Protein AF-A0A7V0MF21-F1 (afdb_monomer_lite)

Foldseek 3Di:
DPVVVVVVVVVVVVVVVVVVVVVVVLLVVLVVVLVVLLVVLLVCLQPDDDDLVVLVVSLVVSLVSNCVSPVPCSVVCCVPRVVVSVVSSCVVVVVD

Structure (mmCIF, N/CA/C/O backbone):
data_AF-A0A7V0MF21-F1
#
_entry.id   AF-A0A7V0MF21-F1
#
loop_
_atom_site.group_PDB
_atom_site.id
_atom_site.type_symbol
_atom_site.label_atom_id
_atom_site.label_alt_id
_atom_site.label_comp_id
_atom_site.label_asym_id
_atom_site.label_entity_id
_atom_site.label_seq_id
_atom_site.pdbx_PDB_ins_code
_atom_site.Cartn_x
_atom_site.Cartn_y
_atom_site.Cartn_z
_atom_site.occupancy
_atom_site.B_iso_or_equiv
_atom_site.auth_seq_id
_atom_site.auth_comp_id
_atom_site.auth_asym_id
_atom_site.auth_atom_id
_atom_site.pdbx_PDB_model_num
ATOM 1 N N . MET A 1 1 ? 34.451 -7.554 -46.818 1.00 57.50 1 MET A N 1
ATOM 2 C CA . MET A 1 1 ? 33.085 -7.097 -46.446 1.00 57.50 1 MET A CA 1
ATOM 3 C C . MET A 1 1 ? 32.248 -8.138 -45.654 1.00 57.50 1 MET A C 1
ATOM 5 O O . MET A 1 1 ? 31.025 -8.010 -45.614 1.00 57.50 1 MET A O 1
ATOM 9 N N . ARG A 1 2 ? 32.838 -9.176 -45.020 1.00 54.41 2 ARG A N 1
ATOM 10 C CA . ARG A 1 2 ? 32.090 -10.148 -44.177 1.00 54.41 2 ARG A CA 1
ATOM 11 C C . ARG A 1 2 ? 32.191 -9.852 -42.668 1.00 54.41 2 ARG A C 1
ATOM 13 O O . ARG A 1 2 ? 31.156 -9.786 -42.028 1.00 54.41 2 ARG A O 1
ATOM 20 N N . GLY A 1 3 ? 33.374 -9.504 -42.150 1.00 56.75 3 GLY A N 1
ATOM 21 C CA . GLY A 1 3 ? 33.578 -9.289 -40.703 1.00 56.75 3 GLY A CA 1
ATOM 22 C C . GLY A 1 3 ? 32.890 -8.066 -40.069 1.00 56.75 3 GLY A C 1
ATOM 23 O O . GLY A 1 3 ? 32.553 -8.112 -38.895 1.00 56.75 3 GLY A O 1
ATOM 24 N N . LYS A 1 4 ? 32.607 -6.988 -40.823 1.00 55.03 4 LYS A N 1
ATOM 25 C CA . LYS A 1 4 ? 31.906 -5.808 -40.266 1.00 55.03 4 LYS A CA 1
ATOM 26 C C . LYS A 1 4 ? 30.429 -6.086 -39.924 1.00 55.03 4 LYS A C 1
ATOM 28 O O . LYS A 1 4 ? 29.944 -5.597 -38.916 1.00 55.03 4 LYS A O 1
ATOM 33 N N . ARG A 1 5 ? 29.753 -6.942 -40.706 1.00 55.69 5 ARG A N 1
ATOM 34 C CA . ARG A 1 5 ? 28.332 -7.298 -40.506 1.00 55.69 5 ARG A CA 1
ATOM 35 C C . ARG A 1 5 ? 28.088 -8.260 -39.338 1.00 55.69 5 ARG A C 1
ATOM 37 O O . ARG A 1 5 ? 26.970 -8.336 -38.844 1.00 55.69 5 ARG A O 1
ATOM 44 N N . GLU A 1 6 ? 29.102 -9.017 -38.923 1.00 54.88 6 GLU A N 1
ATOM 45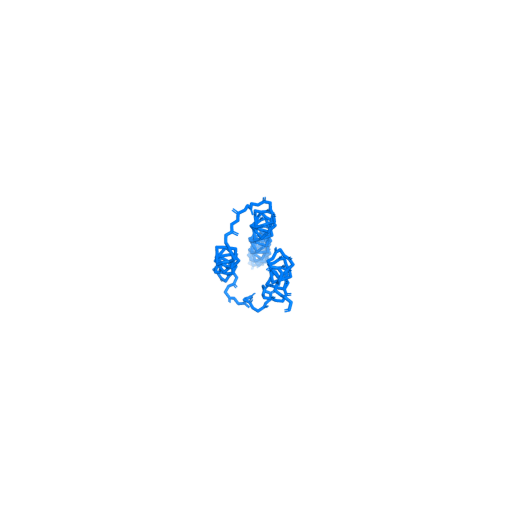 C CA . GLU A 1 6 ? 29.017 -9.914 -37.760 1.00 54.88 6 GLU A CA 1
ATOM 46 C C . GLU A 1 6 ? 29.271 -9.168 -36.443 1.00 54.88 6 GLU A C 1
ATOM 48 O O . GLU A 1 6 ? 28.640 -9.475 -35.435 1.00 54.88 6 GLU A O 1
ATOM 53 N N . LEU A 1 7 ? 30.132 -8.144 -36.462 1.00 59.44 7 LEU A N 1
ATOM 54 C CA . LEU A 1 7 ? 30.397 -7.288 -35.302 1.00 59.44 7 LEU A CA 1
ATOM 55 C C . LEU A 1 7 ? 29.180 -6.422 -34.929 1.00 59.44 7 LEU A C 1
ATOM 57 O O . LEU A 1 7 ? 28.847 -6.347 -33.751 1.00 59.44 7 LEU A O 1
ATOM 61 N N . GLU A 1 8 ? 28.482 -5.851 -35.917 1.00 58.50 8 GLU A N 1
ATOM 62 C CA . GLU A 1 8 ? 27.265 -5.042 -35.702 1.00 58.50 8 GLU A CA 1
ATOM 63 C C . GLU A 1 8 ? 26.091 -5.880 -35.160 1.00 58.50 8 GLU A C 1
ATOM 65 O O . GL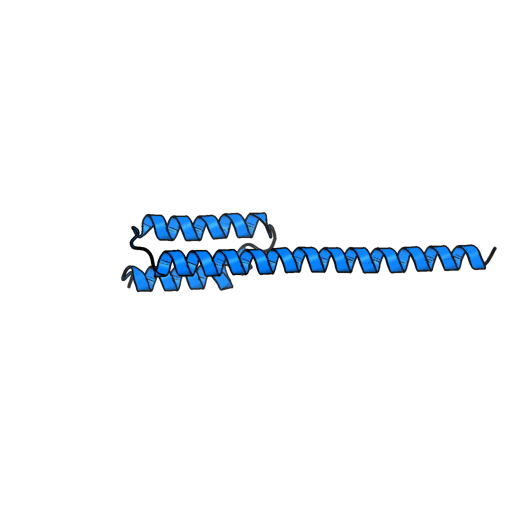U A 1 8 ? 25.423 -5.500 -34.202 1.00 58.50 8 GLU A O 1
ATOM 70 N N . LYS A 1 9 ? 25.881 -7.093 -35.686 1.00 59.84 9 LYS A N 1
ATOM 71 C CA . LYS A 1 9 ? 24.824 -7.986 -35.176 1.00 59.84 9 LYS A CA 1
ATOM 72 C C . LYS A 1 9 ? 25.076 -8.453 -33.741 1.00 59.84 9 LYS A C 1
ATOM 74 O O . LYS A 1 9 ? 24.128 -8.621 -32.976 1.00 59.84 9 LYS A O 1
ATOM 79 N N . ASN A 1 10 ? 26.340 -8.662 -33.371 1.00 60.53 10 ASN A N 1
ATOM 80 C CA . ASN A 1 10 ? 26.709 -9.039 -32.008 1.00 60.53 10 ASN A CA 1
ATOM 81 C C . ASN A 1 10 ? 26.603 -7.863 -31.027 1.00 60.53 10 ASN A C 1
ATOM 83 O O . ASN A 1 10 ? 26.252 -8.092 -29.869 1.00 60.53 10 ASN A O 1
ATOM 87 N N . SER A 1 11 ? 26.857 -6.622 -31.462 1.00 61.22 11 SER A N 1
ATOM 88 C CA . SER A 1 11 ? 26.623 -5.445 -30.617 1.00 61.22 11 SER A CA 1
ATOM 89 C C . SER A 1 11 ? 25.138 -5.226 -30.343 1.00 61.22 11 SER A C 1
ATOM 91 O O . SER A 1 11 ? 24.782 -5.015 -29.186 1.00 61.22 11 SER A O 1
ATOM 93 N N . ASP A 1 12 ? 24.283 -5.376 -31.360 1.00 63.34 12 ASP A N 1
ATOM 94 C CA . ASP A 1 12 ? 22.831 -5.164 -31.253 1.00 63.34 12 ASP A CA 1
ATOM 95 C C . ASP A 1 12 ? 22.133 -6.234 -30.397 1.00 63.34 12 ASP A C 1
ATOM 97 O O . ASP A 1 12 ? 21.183 -5.965 -29.660 1.00 63.34 12 ASP A O 1
ATOM 101 N N . PHE A 1 13 ? 22.619 -7.477 -30.457 1.00 61.44 13 PHE A N 1
ATOM 102 C CA . PHE A 1 13 ? 22.103 -8.552 -29.611 1.00 61.44 13 PHE A CA 1
ATOM 103 C C . PHE A 1 13 ? 22.481 -8.352 -28.137 1.00 61.44 13 PHE A C 1
ATOM 105 O O . PHE A 1 13 ? 21.688 -8.629 -27.233 1.00 61.44 13 PHE A O 1
ATOM 112 N N . ASN A 1 14 ? 23.696 -7.860 -27.881 1.00 71.19 14 ASN A N 1
ATOM 113 C CA . ASN A 1 14 ? 24.179 -7.656 -26.523 1.00 71.19 14 ASN A CA 1
ATOM 114 C C . ASN A 1 14 ? 23.524 -6.420 -25.877 1.00 71.19 14 ASN A C 1
ATOM 116 O O . ASN A 1 14 ? 23.131 -6.491 -24.715 1.00 71.19 14 ASN A O 1
ATOM 120 N N . SER A 1 15 ? 23.314 -5.328 -26.621 1.00 71.56 15 SER A N 1
ATOM 121 C CA . SER A 1 15 ? 22.591 -4.139 -26.139 1.00 71.56 15 SER A CA 1
ATOM 122 C C . SER A 1 15 ? 21.150 -4.455 -25.725 1.00 71.56 15 SER A C 1
ATOM 124 O O . SER A 1 15 ? 20.775 -4.143 -24.596 1.00 71.56 15 SER A O 1
ATOM 126 N N . ASN A 1 16 ? 20.390 -5.189 -26.547 1.00 80.94 16 ASN A N 1
ATOM 127 C CA . ASN A 1 16 ? 19.023 -5.616 -26.212 1.00 80.94 16 ASN A CA 1
ATOM 128 C C . ASN A 1 16 ? 18.979 -6.469 -24.925 1.00 80.94 16 ASN A C 1
ATOM 130 O O . ASN A 1 16 ? 18.132 -6.281 -24.048 1.00 80.94 16 ASN A O 1
ATOM 134 N N . LYS A 1 17 ? 19.958 -7.366 -24.743 1.00 80.38 17 LYS A N 1
ATOM 135 C CA . LYS A 1 17 ? 20.091 -8.158 -23.511 1.00 80.38 17 LYS A CA 1
ATOM 136 C C . LYS A 1 17 ? 20.306 -7.279 -22.272 1.00 80.38 17 LYS A C 1
ATOM 138 O O . LYS A 1 17 ? 19.716 -7.562 -21.226 1.00 80.38 17 LYS A O 1
ATOM 143 N N . TYR A 1 18 ? 21.141 -6.243 -22.358 1.00 81.75 18 TYR A N 1
ATOM 144 C CA . TYR A 1 18 ? 21.385 -5.333 -21.233 1.00 81.75 18 TYR A CA 1
ATOM 145 C C . TYR A 1 18 ? 20.192 -4.415 -20.948 1.00 81.75 18 TYR A C 1
ATOM 147 O O . TYR A 1 18 ? 19.895 -4.182 -19.777 1.00 81.75 18 TYR A O 1
ATOM 155 N N . GLU A 1 19 ? 19.473 -3.958 -21.975 1.00 83.94 19 GLU A N 1
ATOM 156 C CA . GLU A 1 19 ? 18.231 -3.186 -21.825 1.00 83.94 19 GLU A CA 1
ATOM 157 C C . GLU A 1 19 ? 17.165 -3.995 -21.083 1.00 83.94 19 GLU A C 1
ATOM 159 O O . GLU A 1 19 ? 16.658 -3.554 -20.051 1.00 83.94 19 GLU A O 1
ATOM 164 N N . ARG A 1 20 ? 16.923 -5.242 -21.507 1.00 86.50 20 ARG A N 1
ATOM 165 C CA . ARG A 1 20 ? 15.987 -6.151 -20.830 1.00 86.50 20 ARG A CA 1
ATOM 166 C C . ARG A 1 20 ? 16.383 -6.409 -19.375 1.00 86.50 20 ARG A C 1
ATOM 168 O O . ARG A 1 20 ? 15.537 -6.422 -18.481 1.00 86.50 20 ARG A O 1
ATOM 175 N N . ALA A 1 21 ? 17.673 -6.624 -19.114 1.00 91.25 21 ALA A N 1
ATOM 176 C CA . ALA A 1 21 ? 18.173 -6.821 -17.756 1.00 91.25 21 ALA A CA 1
ATOM 177 C C . ALA A 1 21 ? 17.985 -5.564 -16.888 1.00 91.25 21 ALA A C 1
ATOM 179 O O . ALA A 1 21 ? 17.630 -5.676 -15.711 1.00 91.25 21 ALA A O 1
ATOM 180 N N . ALA A 1 22 ? 18.181 -4.375 -17.463 1.00 91.88 22 ALA A N 1
ATOM 181 C CA . ALA A 1 22 ? 17.952 -3.105 -16.788 1.00 91.88 22 ALA A CA 1
ATOM 182 C C . ALA A 1 22 ? 16.463 -2.893 -16.468 1.00 91.88 22 ALA A C 1
ATOM 184 O O . ALA A 1 22 ? 16.139 -2.526 -15.338 1.00 91.88 22 ALA A O 1
ATOM 185 N N . GLU A 1 23 ? 15.557 -3.195 -17.399 1.00 89.81 23 GLU A N 1
ATOM 186 C CA . GLU A 1 23 ? 14.105 -3.146 -17.179 1.00 89.81 23 GLU A CA 1
ATOM 187 C C . GLU A 1 23 ? 13.669 -4.066 -16.033 1.00 89.81 23 GLU A C 1
ATOM 189 O O . GLU A 1 23 ? 12.991 -3.621 -15.102 1.00 89.81 23 GLU A O 1
ATOM 194 N N . ILE A 1 24 ? 14.135 -5.319 -16.031 1.00 90.06 24 ILE A N 1
ATOM 195 C CA . ILE A 1 24 ? 13.857 -6.286 -14.958 1.00 90.06 24 ILE A CA 1
ATOM 196 C C . ILE A 1 24 ? 14.400 -5.776 -13.617 1.00 90.06 24 ILE A C 1
ATOM 198 O O . ILE A 1 24 ? 13.735 -5.875 -12.582 1.00 90.06 24 ILE A O 1
ATOM 202 N N . ALA A 1 25 ? 15.607 -5.206 -13.601 1.00 93.25 25 ALA A N 1
ATOM 203 C CA . ALA A 1 25 ? 16.188 -4.642 -12.389 1.00 93.25 25 ALA A CA 1
ATOM 204 C C . ALA A 1 25 ? 15.370 -3.451 -11.859 1.00 93.25 25 ALA A C 1
ATOM 206 O O . ALA A 1 25 ? 15.180 -3.327 -10.644 1.00 93.25 25 ALA A O 1
ATOM 207 N N . LEU A 1 26 ? 14.859 -2.590 -12.742 1.00 91.06 26 LEU A N 1
ATOM 208 C CA . LEU A 1 26 ? 13.983 -1.477 -12.379 1.00 91.06 26 LEU A CA 1
ATOM 209 C C . LEU A 1 26 ? 12.648 -1.974 -11.818 1.00 91.06 26 LEU A C 1
ATOM 211 O O . LEU A 1 26 ? 12.210 -1.479 -10.777 1.00 91.06 26 LEU A O 1
ATOM 215 N N . GLU A 1 27 ? 12.028 -2.972 -12.443 1.00 89.25 27 GLU A N 1
ATOM 216 C CA . GLU A 1 27 ? 10.783 -3.566 -11.952 1.00 89.25 27 GLU A CA 1
ATOM 217 C C . GLU A 1 27 ? 10.981 -4.206 -10.569 1.00 89.25 27 GLU A C 1
ATOM 219 O O . GLU A 1 27 ? 10.249 -3.894 -9.625 1.00 89.25 27 GLU A O 1
ATOM 224 N N . ASN A 1 28 ? 12.048 -4.988 -10.388 1.00 92.75 28 ASN A N 1
ATOM 225 C CA . ASN A 1 28 ? 12.402 -5.587 -9.099 1.00 92.75 28 ASN A CA 1
ATOM 226 C C . ASN A 1 28 ? 12.639 -4.536 -8.004 1.00 92.75 28 ASN A C 1
ATOM 228 O O . ASN A 1 28 ? 12.220 -4.720 -6.856 1.00 92.75 28 ASN A O 1
ATOM 232 N N . ARG A 1 29 ? 13.269 -3.403 -8.344 1.00 94.06 29 ARG A N 1
ATOM 233 C CA . ARG A 1 29 ? 13.437 -2.272 -7.418 1.00 94.06 29 ARG A CA 1
ATOM 234 C C . ARG A 1 29 ? 12.092 -1.681 -7.003 1.00 94.06 29 ARG A C 1
ATOM 236 O O . ARG A 1 29 ? 11.895 -1.437 -5.812 1.00 94.06 29 ARG A O 1
ATOM 243 N N . LYS A 1 30 ? 11.156 -1.490 -7.940 1.00 92.50 30 LYS A N 1
ATOM 244 C CA . LYS A 1 30 ? 9.796 -1.026 -7.619 1.00 92.50 30 LYS A CA 1
ATOM 245 C C . LYS A 1 30 ? 9.073 -2.020 -6.708 1.00 92.50 30 LYS A C 1
ATOM 247 O O . LYS A 1 30 ? 8.462 -1.596 -5.731 1.00 92.50 30 LYS A O 1
ATOM 252 N N . ILE A 1 31 ? 9.190 -3.328 -6.966 1.00 92.06 31 ILE A N 1
ATOM 253 C CA . ILE A 1 31 ? 8.530 -4.373 -6.161 1.00 92.06 31 ILE A CA 1
ATOM 254 C C . ILE A 1 31 ? 9.059 -4.346 -4.729 1.00 92.06 31 ILE A C 1
ATOM 256 O O . ILE A 1 31 ? 8.277 -4.337 -3.777 1.00 92.06 31 ILE A O 1
ATOM 260 N N . ARG A 1 32 ? 10.386 -4.287 -4.561 1.00 94.50 32 ARG A N 1
ATOM 261 C CA . ARG A 1 32 ? 11.012 -4.180 -3.238 1.00 94.50 32 ARG A CA 1
ATOM 262 C C . ARG A 1 32 ? 10.568 -2.907 -2.515 1.00 94.50 32 ARG A C 1
ATOM 264 O O . ARG A 1 32 ? 10.238 -2.976 -1.337 1.00 94.50 32 ARG A O 1
ATOM 271 N N . ARG A 1 33 ? 10.515 -1.768 -3.212 1.00 94.94 33 ARG A N 1
ATOM 272 C CA . ARG A 1 33 ? 10.060 -0.497 -2.632 1.00 94.94 33 ARG A CA 1
ATOM 273 C C . ARG A 1 33 ? 8.603 -0.563 -2.174 1.00 94.94 33 ARG A C 1
ATOM 275 O O . ARG A 1 33 ? 8.298 -0.087 -1.086 1.00 94.94 33 ARG A O 1
ATOM 282 N N . LEU A 1 34 ? 7.724 -1.162 -2.976 1.00 94.44 34 LEU A N 1
ATOM 283 C CA . LEU A 1 34 ? 6.320 -1.331 -2.611 1.00 94.44 34 LEU A CA 1
ATOM 284 C C . LEU A 1 34 ? 6.157 -2.253 -1.398 1.00 94.44 34 LEU A C 1
ATOM 286 O O . LEU A 1 34 ? 5.389 -1.919 -0.505 1.00 94.44 34 LEU A O 1
ATOM 290 N N . ARG A 1 35 ? 6.903 -3.365 -1.330 1.00 94.50 35 ARG A N 1
ATOM 291 C CA . ARG A 1 35 ? 6.901 -4.259 -0.157 1.00 94.50 35 ARG A CA 1
ATOM 292 C C . ARG A 1 35 ? 7.260 -3.513 1.122 1.00 94.50 35 ARG A C 1
ATOM 294 O O . ARG A 1 35 ? 6.481 -3.537 2.061 1.00 94.50 35 ARG A O 1
ATOM 301 N N . ILE A 1 36 ? 8.372 -2.775 1.104 1.00 97.19 36 ILE A N 1
ATOM 302 C CA . ILE A 1 36 ? 8.810 -1.973 2.255 1.00 97.19 36 ILE A CA 1
ATOM 303 C C . ILE A 1 36 ? 7.721 -0.981 2.675 1.00 97.19 36 ILE A C 1
ATOM 305 O O . ILE A 1 36 ? 7.428 -0.872 3.860 1.00 97.19 36 ILE A O 1
ATOM 309 N N . LEU A 1 37 ? 7.103 -0.280 1.717 1.00 97.00 37 LEU A N 1
ATOM 310 C CA . LEU A 1 37 ? 6.029 0.670 2.008 1.00 97.00 37 LEU A CA 1
ATOM 311 C C . LEU A 1 37 ? 4.820 -0.017 2.655 1.00 97.00 37 LEU A C 1
ATOM 313 O O . LEU A 1 37 ? 4.305 0.478 3.650 1.00 97.00 37 LEU A O 1
ATOM 317 N N . VAL A 1 38 ? 4.380 -1.152 2.108 1.00 96.75 38 VAL A N 1
ATOM 318 C CA . VAL A 1 38 ? 3.252 -1.915 2.655 1.00 96.75 38 VAL A CA 1
ATOM 319 C C . VAL A 1 38 ? 3.557 -2.393 4.070 1.00 96.75 38 VAL A C 1
ATOM 321 O O . VAL A 1 38 ? 2.761 -2.138 4.970 1.00 96.75 38 VAL A O 1
ATOM 324 N N . ASP A 1 39 ? 4.697 -3.054 4.267 1.00 97.38 39 ASP A N 1
ATOM 325 C CA . ASP A 1 39 ? 5.074 -3.638 5.555 1.00 97.38 39 ASP A CA 1
ATOM 326 C C . ASP A 1 39 ? 5.208 -2.546 6.625 1.00 97.38 39 ASP A C 1
ATOM 328 O O . ASP A 1 39 ? 4.694 -2.690 7.735 1.00 97.38 39 ASP A O 1
ATOM 332 N N . PHE A 1 40 ? 5.813 -1.409 6.264 1.00 98.25 40 PHE A N 1
ATOM 333 C CA . PHE A 1 40 ? 5.897 -0.237 7.129 1.00 98.25 40 PHE A CA 1
ATOM 334 C C . PHE A 1 40 ? 4.514 0.307 7.502 1.00 98.25 40 PHE A C 1
ATOM 336 O O . PHE A 1 40 ? 4.228 0.500 8.681 1.00 98.25 40 PHE A O 1
ATOM 343 N N . THR A 1 41 ? 3.631 0.538 6.526 1.00 98.31 41 THR A N 1
ATOM 344 C CA . THR A 1 41 ? 2.294 1.079 6.801 1.00 98.31 41 THR A CA 1
ATOM 345 C C . THR A 1 41 ? 1.442 0.107 7.614 1.00 98.31 41 THR A C 1
ATOM 347 O O . THR A 1 41 ? 0.704 0.539 8.495 1.00 98.31 41 THR A O 1
ATOM 350 N N . MET A 1 42 ? 1.555 -1.203 7.379 1.00 98.19 42 MET A N 1
ATOM 351 C CA . MET A 1 42 ? 0.897 -2.209 8.215 1.00 98.19 42 MET A CA 1
ATOM 352 C C . MET A 1 42 ? 1.409 -2.162 9.657 1.00 98.19 42 MET A C 1
ATOM 354 O O . MET A 1 42 ? 0.601 -2.190 10.581 1.00 98.19 42 MET A O 1
ATOM 358 N N . ALA A 1 43 ? 2.725 -2.056 9.860 1.00 98.25 43 ALA A N 1
ATOM 359 C CA . ALA A 1 43 ? 3.310 -1.929 11.192 1.00 98.25 43 ALA A CA 1
ATOM 360 C C . ALA A 1 43 ? 2.846 -0.647 11.903 1.00 98.25 43 ALA A C 1
ATOM 362 O O . ALA A 1 43 ? 2.471 -0.708 13.072 1.00 98.25 43 ALA A O 1
ATOM 363 N N . LEU A 1 44 ? 2.796 0.479 11.184 1.00 98.31 44 LEU A N 1
ATOM 364 C CA . LEU A 1 44 ? 2.283 1.754 11.687 1.00 98.31 44 LEU A CA 1
ATOM 365 C C . LEU A 1 44 ? 0.818 1.630 12.130 1.00 98.31 44 LEU A C 1
ATOM 367 O O . LEU A 1 44 ? 0.494 1.934 13.274 1.00 98.31 44 LEU A O 1
ATOM 371 N N . ILE A 1 45 ? -0.051 1.105 11.259 1.00 98.19 45 ILE A N 1
ATOM 372 C CA . ILE A 1 45 ? -1.465 0.877 11.586 1.00 98.19 45 ILE A CA 1
ATOM 373 C C . ILE A 1 45 ? -1.596 -0.080 12.766 1.00 98.19 45 ILE A C 1
ATOM 375 O O . ILE A 1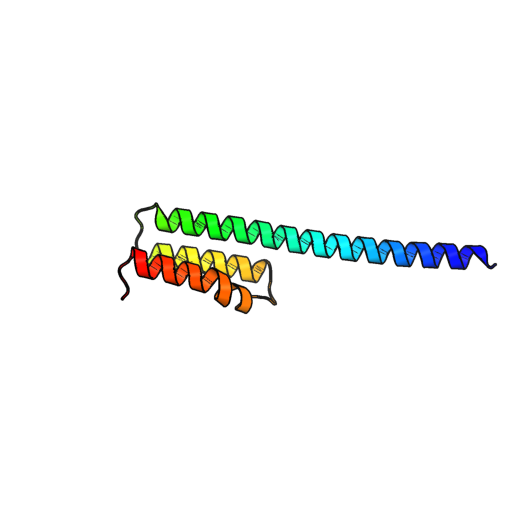 45 ? -2.479 0.118 13.585 1.00 98.19 45 ILE A O 1
ATOM 379 N N . ALA A 1 46 ? -0.761 -1.113 12.884 1.00 97.56 46 ALA A N 1
ATOM 380 C CA . ALA A 1 46 ? -0.843 -2.065 13.988 1.00 97.56 46 ALA A CA 1
ATOM 381 C C . ALA A 1 46 ? -0.471 -1.425 15.337 1.00 97.56 46 ALA A C 1
ATOM 383 O O . ALA A 1 46 ? -1.192 -1.617 16.315 1.00 97.56 46 ALA A O 1
ATOM 384 N N . GLN A 1 47 ? 0.610 -0.643 15.380 1.00 97.06 47 GLN A N 1
ATOM 385 C CA . GLN A 1 47 ? 1.228 -0.163 16.622 1.00 97.06 47 GLN A CA 1
ATOM 386 C C . GLN A 1 47 ? 0.662 1.167 17.132 1.00 97.06 47 GLN A C 1
ATOM 388 O O . GLN A 1 47 ? 0.666 1.398 18.336 1.00 97.06 47 GLN A O 1
ATOM 393 N N . SER A 1 48 ? 0.176 2.040 16.251 1.00 96.12 48 SER A N 1
ATOM 394 C CA . SER A 1 48 ? -0.289 3.376 16.638 1.00 96.12 48 SER A CA 1
ATOM 395 C C . SER A 1 48 ? -1.763 3.393 17.031 1.00 96.12 48 SER A C 1
ATOM 397 O O . SER A 1 48 ? -2.585 2.711 16.419 1.00 96.12 48 SER A O 1
ATOM 399 N N . GLU A 1 49 ? -2.131 4.208 18.013 1.00 95.94 49 GLU A N 1
ATOM 400 C CA . GLU A 1 49 ? -3.533 4.555 18.247 1.00 95.94 49 GLU A CA 1
ATOM 401 C C . GLU A 1 49 ? -3.959 5.605 17.220 1.00 95.94 49 GLU A C 1
ATOM 403 O O . GLU A 1 49 ? -3.416 6.705 17.182 1.00 95.94 49 GLU A O 1
ATOM 408 N N . MET A 1 50 ? -4.893 5.239 16.344 1.00 97.50 50 MET A N 1
ATOM 409 C CA . MET A 1 50 ? -5.450 6.139 15.334 1.00 97.50 50 MET A CA 1
ATOM 410 C C . MET A 1 50 ? -6.897 5.749 15.014 1.00 97.50 50 MET A C 1
ATOM 412 O O . MET A 1 50 ? -7.238 4.564 15.132 1.00 97.50 50 MET A O 1
ATOM 416 N N . PRO A 1 51 ? -7.753 6.694 14.590 1.00 97.75 51 PRO A N 1
ATOM 417 C CA . PRO A 1 51 ? -9.110 6.397 14.147 1.00 97.75 51 PRO A CA 1
ATOM 418 C C . PRO A 1 51 ? -9.146 5.442 12.946 1.00 97.75 51 PRO A C 1
ATOM 420 O O . PRO A 1 51 ? -8.223 5.397 12.131 1.00 97.75 51 PRO A O 1
ATOM 423 N N . LEU A 1 52 ? -10.258 4.714 12.799 1.00 97.44 52 LEU A N 1
ATOM 424 C CA . LEU A 1 52 ? -10.477 3.788 11.680 1.00 97.44 52 LEU A CA 1
ATOM 425 C C . LEU A 1 52 ? -10.296 4.469 10.314 1.00 97.44 52 LEU A C 1
ATOM 427 O O . LEU A 1 52 ? -9.675 3.903 9.415 1.00 97.44 52 LEU A O 1
ATOM 431 N N . GLU A 1 53 ? -10.831 5.679 10.164 1.00 97.69 53 GLU A N 1
ATOM 432 C CA . GLU A 1 53 ? -10.759 6.443 8.918 1.00 97.69 53 GLU A CA 1
ATOM 433 C C . GLU A 1 53 ? -9.309 6.757 8.522 1.00 97.69 53 GLU A C 1
ATOM 435 O O . GLU A 1 53 ? -8.941 6.623 7.355 1.00 97.69 53 GLU A O 1
ATOM 440 N N . GLU A 1 54 ? -8.452 7.078 9.494 1.00 98.06 54 GLU A N 1
ATOM 441 C CA . GLU A 1 54 ? -7.034 7.345 9.252 1.00 98.06 54 GLU A CA 1
ATOM 442 C C . GLU A 1 54 ? -6.298 6.080 8.788 1.00 98.06 54 GLU A C 1
ATOM 444 O O . GLU A 1 54 ? -5.573 6.105 7.789 1.00 98.06 54 GLU A O 1
ATOM 449 N N . ALA A 1 55 ? -6.551 4.937 9.434 1.00 98.00 55 ALA A N 1
ATOM 450 C CA . ALA A 1 55 ? -5.985 3.657 9.011 1.00 98.00 55 ALA A CA 1
ATOM 451 C C . ALA A 1 55 ? -6.421 3.271 7.584 1.00 98.00 55 ALA A C 1
ATOM 453 O O . ALA A 1 55 ? -5.610 2.797 6.778 1.00 98.00 55 ALA A O 1
ATOM 454 N N . GLN A 1 56 ? -7.689 3.507 7.236 1.00 97.50 56 GLN A N 1
ATOM 455 C CA . GLN A 1 56 ? -8.206 3.293 5.881 1.00 97.50 56 GLN A CA 1
ATOM 456 C C . GLN A 1 56 ? -7.569 4.252 4.867 1.00 97.50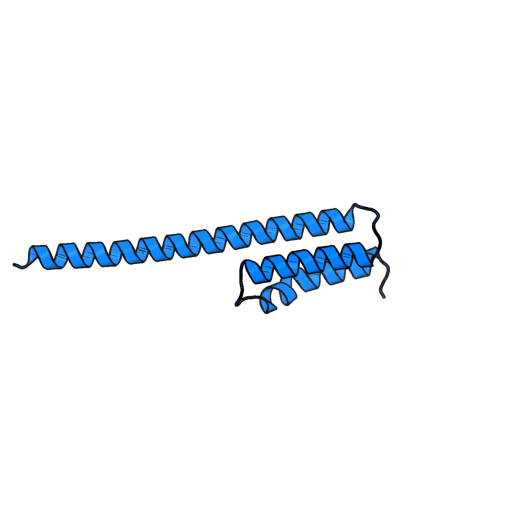 56 GLN A C 1
ATOM 458 O O . GLN A 1 56 ? -7.206 3.828 3.764 1.00 97.50 56 GLN A O 1
ATOM 463 N N . ALA A 1 57 ? -7.377 5.519 5.236 1.00 98.00 57 ALA A N 1
ATOM 464 C CA . ALA A 1 57 ? -6.726 6.514 4.393 1.00 98.00 57 ALA A CA 1
ATOM 465 C C . ALA A 1 57 ? -5.265 6.140 4.096 1.00 98.00 57 ALA A C 1
ATOM 467 O O . ALA A 1 57 ? -4.830 6.239 2.944 1.00 98.00 57 ALA A O 1
ATOM 468 N N . LEU A 1 58 ? -4.526 5.634 5.089 1.00 98.06 58 LEU A N 1
ATOM 469 C CA . LEU A 1 58 ? -3.166 5.122 4.909 1.00 98.06 58 LEU A CA 1
ATOM 470 C C . LEU A 1 58 ? -3.129 3.939 3.932 1.00 98.06 58 LEU A C 1
ATOM 472 O O . LEU A 1 58 ? -2.334 3.945 2.989 1.00 98.06 58 LEU A O 1
ATOM 476 N N . ALA A 1 59 ? -4.024 2.960 4.084 1.00 96.69 59 ALA A N 1
ATOM 477 C CA . ALA A 1 59 ? -4.127 1.840 3.146 1.00 96.69 59 ALA A CA 1
ATOM 478 C C . ALA A 1 59 ? -4.449 2.318 1.713 1.00 96.69 59 ALA A C 1
ATOM 480 O O . ALA A 1 59 ? -3.816 1.887 0.742 1.00 96.69 59 ALA A O 1
ATOM 481 N N . ALA A 1 60 ? -5.376 3.270 1.566 1.00 96.25 60 ALA A N 1
ATOM 482 C CA . ALA A 1 60 ? -5.724 3.861 0.276 1.00 96.25 60 ALA A CA 1
ATOM 483 C C . ALA A 1 60 ? -4.553 4.644 -0.350 1.00 96.25 60 ALA A C 1
ATOM 485 O O . ALA A 1 60 ? -4.360 4.607 -1.569 1.00 96.25 60 ALA A O 1
ATOM 486 N N . ALA A 1 61 ? -3.742 5.328 0.460 1.00 97.19 61 ALA A N 1
ATOM 487 C CA . ALA A 1 61 ? -2.545 6.026 -0.002 1.00 97.19 61 ALA A CA 1
ATOM 488 C C . ALA A 1 61 ? -1.495 5.049 -0.556 1.00 97.19 61 ALA A C 1
ATOM 490 O O . ALA A 1 61 ? -0.938 5.290 -1.632 1.00 97.19 61 ALA A O 1
ATOM 491 N N . VAL A 1 62 ? -1.281 3.908 0.109 1.00 96.38 62 VAL A N 1
ATOM 492 C CA . VAL A 1 62 ? -0.385 2.852 -0.391 1.00 96.38 62 VAL A CA 1
ATOM 493 C C . VAL A 1 62 ? -0.898 2.280 -1.715 1.00 96.38 62 VAL A C 1
ATOM 495 O O . VAL A 1 62 ? -0.107 2.121 -2.646 1.00 96.38 62 VAL A O 1
ATOM 498 N N . LYS A 1 63 ? -2.212 2.053 -1.858 1.00 94.56 63 LYS A N 1
ATOM 499 C CA . LYS A 1 63 ? -2.818 1.626 -3.133 1.00 94.56 63 LYS A CA 1
ATOM 500 C C . LYS A 1 63 ? -2.553 2.627 -4.259 1.00 94.56 63 LYS A C 1
ATOM 502 O O . LYS A 1 63 ? -2.104 2.238 -5.336 1.00 94.56 63 LYS A O 1
ATOM 507 N N . LYS A 1 64 ? -2.768 3.924 -4.013 1.00 94.12 64 LYS A N 1
ATOM 508 C CA . LYS A 1 64 ? -2.464 4.986 -4.993 1.00 94.12 64 LYS A CA 1
ATOM 509 C C . LYS A 1 64 ? -0.997 4.947 -5.418 1.00 94.12 64 LYS A C 1
ATOM 511 O O . LYS A 1 64 ? -0.694 5.113 -6.598 1.00 94.12 64 LYS A O 1
ATOM 516 N N . GLN A 1 65 ? -0.087 4.701 -4.478 1.00 94.25 65 GLN A N 1
ATOM 517 C CA . GLN A 1 65 ? 1.332 4.587 -4.787 1.00 94.25 65 GLN A CA 1
ATOM 518 C C . GLN A 1 65 ? 1.656 3.323 -5.598 1.00 94.25 65 GLN A C 1
ATOM 520 O O . GLN A 1 65 ? 2.468 3.392 -6.520 1.00 94.25 65 GLN A O 1
ATOM 525 N N . ALA A 1 66 ? 1.003 2.197 -5.309 1.00 93.56 66 ALA A N 1
ATOM 526 C CA . ALA A 1 66 ? 1.146 0.967 -6.082 1.00 93.56 66 ALA A CA 1
ATOM 527 C C . ALA A 1 66 ? 0.711 1.157 -7.542 1.00 93.56 66 ALA A C 1
ATOM 529 O O . ALA A 1 66 ? 1.474 0.813 -8.439 1.00 93.56 66 ALA A O 1
ATOM 530 N N . ILE A 1 67 ? -0.445 1.788 -7.779 1.00 92.44 67 ILE A N 1
ATOM 531 C CA . ILE A 1 67 ? -0.954 2.083 -9.130 1.00 92.44 67 ILE A CA 1
ATOM 532 C C . ILE A 1 67 ? 0.013 3.003 -9.890 1.00 92.44 67 ILE A C 1
ATOM 534 O O . ILE A 1 67 ? 0.307 2.762 -11.054 1.00 92.44 67 ILE A O 1
ATOM 538 N N . LYS A 1 68 ? 0.587 4.019 -9.230 1.00 91.81 68 LYS A N 1
ATOM 539 C CA . LYS A 1 68 ? 1.611 4.881 -9.852 1.00 91.81 68 LYS A CA 1
ATOM 540 C C . LYS A 1 68 ? 2.888 4.119 -10.224 1.00 91.81 68 LYS A C 1
ATOM 542 O O . LYS A 1 68 ? 3.522 4.439 -11.224 1.00 91.81 68 LYS A O 1
ATOM 547 N N . MET A 1 69 ? 3.305 3.147 -9.410 1.00 90.06 69 MET A N 1
ATOM 548 C CA . MET A 1 69 ? 4.495 2.332 -9.686 1.00 90.06 69 MET A CA 1
ATOM 549 C C . MET A 1 69 ? 4.242 1.280 -10.776 1.00 90.06 69 MET A C 1
ATOM 551 O O . MET A 1 69 ? 5.155 1.002 -11.563 1.00 90.06 69 MET A O 1
ATOM 555 N N . PHE A 1 70 ? 3.025 0.726 -10.808 1.00 89.81 70 PHE A N 1
ATOM 556 C CA . PHE A 1 70 ? 2.583 -0.370 -11.669 1.00 89.81 70 PHE A CA 1
ATOM 557 C C . PHE A 1 70 ? 1.169 -0.105 -12.227 1.00 89.81 70 PHE A C 1
ATOM 559 O O . PHE A 1 70 ? 0.200 -0.686 -11.730 1.00 89.81 70 PHE A O 1
ATOM 566 N N . PRO A 1 71 ? 1.036 0.744 -13.260 1.00 85.62 71 PRO A N 1
ATOM 567 C CA . PRO A 1 71 ? -0.267 1.113 -13.822 1.00 85.62 71 PRO A CA 1
ATOM 568 C C . PRO A 1 71 ? -1.093 -0.100 -14.263 1.00 85.62 71 PRO A C 1
ATOM 570 O O . PRO A 1 71 ? -2.282 -0.180 -13.972 1.00 85.62 71 PRO A O 1
ATOM 573 N N . ASP A 1 72 ? -0.431 -1.099 -14.849 1.00 85.12 72 ASP A N 1
ATOM 574 C CA . ASP A 1 72 ? -1.080 -2.287 -15.419 1.00 85.12 72 ASP A CA 1
ATOM 575 C C . ASP A 1 72 ? -1.275 -3.429 -14.404 1.00 85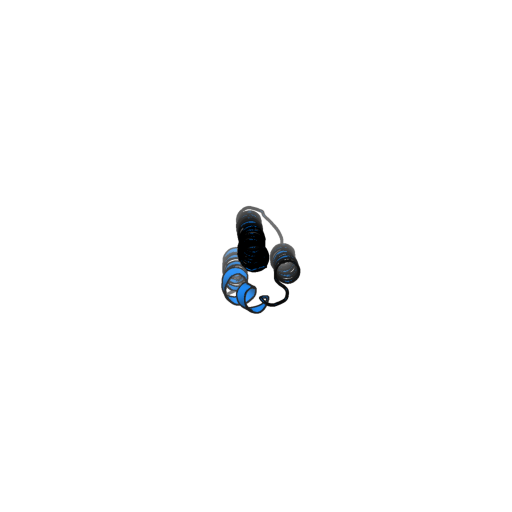.12 72 ASP A C 1
ATOM 577 O O . ASP A 1 72 ? -1.649 -4.539 -14.779 1.00 85.12 72 ASP A O 1
ATOM 581 N N . LYS A 1 73 ? -0.950 -3.216 -13.118 1.00 79.25 73 LYS A N 1
ATOM 582 C CA . LYS A 1 73 ? -0.983 -4.270 -12.079 1.00 79.25 73 LYS A CA 1
ATOM 583 C C . LYS A 1 73 ? -1.776 -3.874 -10.828 1.00 79.25 73 LYS A C 1
ATOM 585 O O . LYS A 1 73 ? -1.500 -4.384 -9.739 1.00 79.25 73 LYS A O 1
ATOM 590 N N . GLY A 1 74 ? -2.752 -2.978 -10.971 1.00 74.62 74 GLY A N 1
ATOM 591 C CA . GLY A 1 74 ? -3.627 -2.549 -9.874 1.00 74.62 74 GLY A CA 1
ATOM 592 C C . GLY A 1 74 ? -4.370 -3.711 -9.204 1.00 74.62 74 GLY A C 1
ATOM 593 O O . GLY A 1 74 ? -4.347 -3.828 -7.981 1.00 74.62 74 GLY A O 1
ATOM 594 N N . ASP A 1 75 ? -4.934 -4.629 -9.988 1.00 77.12 75 ASP A N 1
ATOM 595 C CA . ASP A 1 75 ? -5.727 -5.751 -9.460 1.00 77.12 75 ASP A CA 1
ATOM 596 C C . ASP A 1 75 ? -4.881 -6.729 -8.628 1.00 77.12 75 ASP A C 1
ATOM 598 O O . ASP A 1 75 ? -5.309 -7.237 -7.589 1.00 77.12 75 ASP A O 1
ATOM 602 N N . THR A 1 76 ? -3.621 -6.933 -9.022 1.00 81.38 76 THR A N 1
ATOM 603 C CA . THR A 1 76 ? -2.661 -7.761 -8.277 1.00 81.38 76 THR A CA 1
ATOM 604 C C . THR A 1 76 ? -2.371 -7.186 -6.890 1.00 81.38 76 THR A C 1
ATOM 606 O O . THR A 1 76 ? -2.158 -7.940 -5.934 1.00 81.38 76 THR A O 1
ATOM 609 N N . TYR A 1 77 ? -2.370 -5.854 -6.752 1.00 85.06 77 TYR A N 1
ATOM 610 C CA . TYR A 1 77 ? -2.224 -5.206 -5.450 1.00 85.06 77 TYR A CA 1
ATOM 611 C C . TYR A 1 77 ? -3.399 -5.549 -4.530 1.00 85.06 77 TYR A C 1
ATOM 613 O O . TYR A 1 77 ? -3.174 -5.918 -3.374 1.00 85.06 77 TYR A O 1
ATOM 621 N N . ASP A 1 78 ? -4.633 -5.452 -5.029 1.00 84.81 78 ASP A N 1
ATOM 622 C CA . ASP A 1 78 ? -5.833 -5.697 -4.225 1.00 84.81 78 ASP A CA 1
ATOM 623 C C . ASP A 1 78 ? -5.882 -7.144 -3.714 1.00 84.81 78 ASP A C 1
ATOM 625 O O . ASP A 1 78 ? -6.193 -7.374 -2.541 1.00 84.81 78 ASP A O 1
ATOM 629 N N . LEU A 1 79 ? -5.470 -8.106 -4.547 1.00 85.62 79 LEU A N 1
ATOM 630 C CA . LEU A 1 79 ? -5.419 -9.522 -4.180 1.00 85.62 79 LEU A CA 1
ATOM 631 C C . LEU A 1 79 ? -4.433 -9.803 -3.033 1.00 85.62 79 LEU A C 1
ATOM 633 O O . LEU A 1 79 ? -4.758 -10.542 -2.102 1.00 85.62 79 LEU A O 1
ATOM 637 N N . ILE A 1 80 ? -3.228 -9.225 -3.079 1.00 88.25 80 ILE A N 1
ATOM 638 C CA . ILE A 1 80 ? -2.142 -9.579 -2.148 1.00 88.25 80 ILE A CA 1
ATOM 639 C C . ILE A 1 80 ? -2.062 -8.629 -0.954 1.00 88.25 80 ILE A C 1
ATOM 641 O O . ILE A 1 80 ? -1.944 -9.082 0.182 1.00 88.25 80 ILE A O 1
ATOM 645 N N . TYR A 1 81 ? -2.064 -7.320 -1.192 1.00 91.88 81 TYR A N 1
ATOM 646 C CA . TYR A 1 81 ? -1.851 -6.315 -0.150 1.00 91.88 81 TYR A CA 1
ATOM 647 C C . TYR A 1 81 ? -3.164 -5.712 0.339 1.00 91.88 81 TYR A C 1
ATOM 649 O O . TYR A 1 81 ? -3.315 -5.506 1.542 1.00 91.88 81 TYR A O 1
ATOM 657 N N . GLY A 1 82 ? -4.137 -5.501 -0.553 1.00 92.19 82 GLY A N 1
ATOM 658 C CA . GLY A 1 82 ? -5.475 -5.046 -0.167 1.00 92.19 82 GLY A CA 1
ATOM 659 C C . GLY A 1 82 ? -6.136 -6.001 0.832 1.00 92.19 82 GLY A C 1
ATOM 660 O O . GLY A 1 82 ? -6.626 -5.569 1.877 1.00 92.19 82 GLY A O 1
ATOM 661 N N . SER A 1 83 ? -6.055 -7.308 0.573 1.00 94.56 83 SER A N 1
ATOM 662 C CA . SER A 1 83 ? -6.535 -8.355 1.487 1.00 94.56 83 SER A CA 1
ATOM 663 C C . SER A 1 83 ? -5.860 -8.310 2.868 1.00 94.56 83 SER A C 1
ATOM 665 O O . SER A 1 83 ? -6.535 -8.461 3.890 1.00 94.56 83 SER A O 1
ATOM 667 N N . ARG A 1 84 ? -4.552 -8.028 2.929 1.00 95.44 84 ARG A N 1
ATOM 668 C CA . ARG A 1 84 ? -3.796 -7.893 4.188 1.00 95.44 84 ARG A CA 1
ATOM 669 C C . ARG A 1 84 ? -4.208 -6.663 4.989 1.00 95.44 84 ARG A C 1
ATOM 671 O O . ARG A 1 84 ? -4.453 -6.793 6.186 1.00 95.44 84 ARG A O 1
ATOM 678 N N . PHE A 1 85 ? -4.329 -5.501 4.344 1.00 96.94 85 PHE A N 1
ATOM 679 C CA . PHE A 1 85 ? -4.810 -4.283 5.003 1.00 96.94 85 PHE A CA 1
ATOM 680 C C . PHE A 1 85 ? -6.231 -4.454 5.526 1.00 96.94 85 PHE A C 1
ATOM 682 O O . PHE A 1 85 ? -6.491 -4.123 6.680 1.00 96.94 85 PHE A O 1
ATOM 689 N N . ARG A 1 86 ? -7.132 -5.029 4.718 1.00 95.69 86 ARG A N 1
ATOM 690 C CA . ARG A 1 86 ? -8.507 -5.306 5.147 1.00 95.69 86 ARG A CA 1
ATOM 691 C C . ARG A 1 86 ? -8.520 -6.181 6.396 1.00 95.69 86 ARG A C 1
ATOM 693 O O . ARG A 1 86 ? -9.165 -5.812 7.367 1.00 95.69 86 ARG A O 1
ATOM 700 N N . ARG A 1 87 ? -7.778 -7.294 6.401 1.00 96.12 87 ARG A N 1
ATOM 701 C CA . ARG A 1 87 ? -7.697 -8.182 7.570 1.00 96.12 87 ARG A CA 1
ATOM 702 C C . ARG A 1 87 ? -7.173 -7.452 8.808 1.00 96.12 87 ARG A C 1
ATOM 704 O O . ARG A 1 87 ? -7.779 -7.577 9.866 1.00 96.12 87 ARG A O 1
ATOM 711 N N . LEU A 1 88 ? -6.082 -6.697 8.669 1.00 97.31 88 LEU A N 1
ATOM 712 C CA . LEU A 1 88 ? -5.483 -5.936 9.767 1.00 97.31 88 LEU A CA 1
ATOM 713 C C . LEU A 1 88 ? -6.476 -4.933 10.367 1.00 97.31 88 LEU A C 1
ATOM 715 O O . LEU A 1 88 ? -6.670 -4.911 11.578 1.00 97.31 88 LEU A O 1
ATOM 719 N N . ILE A 1 89 ? -7.120 -4.131 9.517 1.00 97.06 89 ILE A N 1
ATOM 720 C CA . ILE A 1 89 ? -8.071 -3.098 9.936 1.00 97.06 89 ILE A CA 1
ATOM 721 C C . ILE A 1 89 ? -9.306 -3.744 10.573 1.00 97.06 89 ILE A C 1
ATOM 723 O O . ILE A 1 89 ? -9.699 -3.365 11.670 1.00 97.06 89 ILE A O 1
ATOM 727 N N . THR A 1 90 ? -9.883 -4.769 9.946 1.00 97.06 90 THR A N 1
ATOM 728 C CA . THR A 1 90 ? -11.028 -5.495 10.510 1.00 97.06 90 THR A CA 1
ATOM 729 C C . THR A 1 90 ? -10.733 -6.030 11.910 1.00 97.06 90 THR A C 1
ATOM 731 O O . THR A 1 90 ? -11.541 -5.841 12.813 1.00 97.06 90 THR A O 1
ATOM 734 N N . GLN A 1 91 ? -9.568 -6.652 12.106 1.00 96.19 91 GLN A N 1
ATOM 735 C CA . GLN A 1 91 ? -9.178 -7.204 13.403 1.00 96.19 91 GLN A CA 1
ATOM 736 C C . GLN A 1 91 ? -8.912 -6.115 14.443 1.00 96.19 91 GLN A C 1
ATOM 738 O O . GLN A 1 91 ? -9.388 -6.222 15.568 1.00 96.19 91 GLN A O 1
ATOM 743 N N . LYS A 1 92 ? -8.170 -5.065 14.077 1.00 95.50 92 LYS A N 1
ATOM 744 C CA . LYS A 1 92 ? -7.801 -3.995 15.009 1.00 95.50 92 LYS A CA 1
ATOM 745 C C . LYS A 1 92 ? -9.010 -3.188 15.491 1.00 95.50 92 LYS A C 1
ATOM 747 O O . LYS A 1 92 ? -9.035 -2.778 16.645 1.00 95.50 92 LYS A O 1
ATOM 752 N N . TYR A 1 93 ? -9.990 -2.967 14.618 1.00 96.50 93 TYR A N 1
ATOM 753 C CA . TYR A 1 93 ? -11.143 -2.106 14.896 1.00 96.50 93 TYR A CA 1
ATOM 754 C C . TYR A 1 93 ? -12.441 -2.879 15.173 1.00 96.50 93 TYR A C 1
ATOM 756 O O . TYR A 1 93 ? -13.497 -2.261 15.267 1.00 96.50 93 TYR A O 1
ATOM 764 N N . GLY A 1 94 ? -12.386 -4.211 15.298 1.00 94.00 94 GLY A N 1
ATOM 765 C CA . GLY A 1 94 ? -13.548 -5.035 15.652 1.00 94.00 94 GLY A CA 1
ATOM 766 C C . GLY A 1 94 ? -14.682 -5.005 14.622 1.00 94.00 94 GLY A C 1
ATOM 767 O O . GLY A 1 94 ? -15.851 -5.052 14.994 1.00 94.00 94 GLY A O 1
ATOM 768 N N . LEU A 1 95 ? -14.351 -4.900 13.331 1.00 90.81 95 LEU A N 1
ATOM 769 C CA . LEU A 1 95 ? -15.332 -4.855 12.239 1.00 90.81 95 LEU A CA 1
ATOM 770 C C . LEU A 1 95 ? -15.760 -6.283 11.863 1.00 90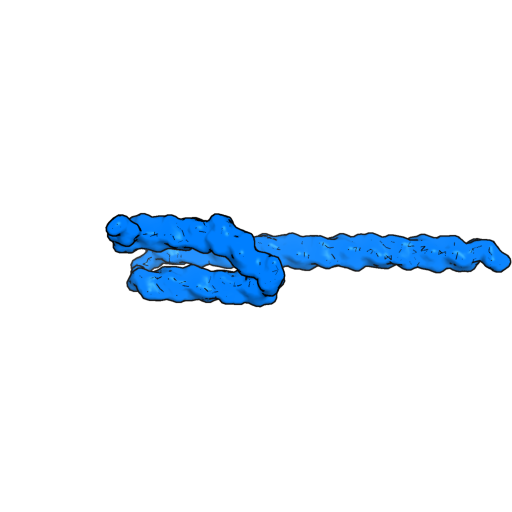.81 95 LEU A C 1
ATOM 772 O O . LEU A 1 95 ? -15.271 -6.834 10.874 1.00 90.81 95 LEU A O 1
ATOM 776 N N . HIS A 1 96 ? -16.598 -6.907 12.686 1.00 73.31 96 HIS A N 1
ATOM 777 C CA . HIS A 1 96 ? -17.124 -8.258 12.462 1.00 73.31 96 HIS A CA 1
ATOM 778 C C . HIS A 1 96 ? -18.546 -8.239 11.913 1.00 73.31 96 HIS A C 1
ATOM 780 O O . HIS A 1 96 ? -19.349 -7.408 12.390 1.00 73.31 96 HIS A O 1
#

Radius of gyration: 21.42 Å; chains: 1; bounding box: 51×18×65 Å

Secondary structure (DSSP, 8-state):
--HHHHHHHHHHHHHHHHHHHHHHHHHHHHHHHHHHHHHHHHHHHHHS---HHHHHHHHHHHHHHHHHH-GGGHHHHIIIIIHHHHHHHHHHTT--

Sequence (96 aa):
MRGKRELEKNSDFNSNKYERAAEIALENRKIRRLRILVDFTMALIAQSEMPLEEAQALAAAVKKQAIKMFPDKGDTYDLIYGSRFRRLITQKYGLH

pLDDT: mean 87.5, std 13.18, range [54.41, 98.31]